Protein AF-A0A931G7M9-F1 (afdb_monomer_lite)

Structure (mmCIF, N/CA/C/O backbone):
data_AF-A0A931G7M9-F1
#
_entry.id   AF-A0A931G7M9-F1
#
loop_
_atom_site.group_PDB
_atom_site.id
_atom_site.type_symbol
_atom_site.label_atom_id
_atom_site.label_alt_id
_atom_site.label_comp_id
_atom_site.label_asym_id
_atom_site.label_entity_id
_atom_site.label_seq_id
_atom_site.pdbx_PDB_ins_code
_atom_site.Cartn_x
_atom_site.Cartn_y
_atom_site.Cartn_z
_atom_site.occupancy
_atom_site.B_iso_or_equiv
_atom_site.auth_seq_id
_atom_site.auth_comp_id
_atom_site.auth_asym_id
_atom_site.auth_atom_id
_atom_site.pdbx_PDB_model_num
ATOM 1 N N . MET A 1 1 ? -20.868 -7.853 28.694 1.00 36.88 1 MET A N 1
ATOM 2 C CA . MET A 1 1 ? -20.418 -8.409 27.400 1.00 36.88 1 MET A CA 1
ATOM 3 C C . MET A 1 1 ? -19.532 -7.367 26.741 1.00 36.88 1 MET A C 1
ATOM 5 O O . MET A 1 1 ? -19.922 -6.204 26.800 1.00 36.88 1 MET A O 1
ATOM 9 N N . PRO A 1 2 ? -18.345 -7.707 26.210 1.00 37.00 2 PRO A N 1
ATOM 10 C CA . PRO A 1 2 ? -17.559 -6.730 25.467 1.00 37.00 2 PRO A CA 1
ATOM 11 C C . PRO A 1 2 ? -18.368 -6.320 24.233 1.00 37.00 2 PRO A C 1
ATOM 13 O O . PRO A 1 2 ? -18.825 -7.174 23.477 1.00 37.00 2 PRO A O 1
ATOM 16 N N . SER A 1 3 ? -18.616 -5.019 24.097 1.00 40.50 3 SER A N 1
ATOM 17 C CA . SER A 1 3 ? -19.265 -4.445 22.922 1.00 40.50 3 SER A CA 1
ATOM 18 C C . SER A 1 3 ? -18.374 -4.732 21.717 1.00 40.50 3 SER A C 1
ATOM 20 O O . SER A 1 3 ? -17.259 -4.214 21.640 1.00 40.50 3 SER A O 1
ATOM 22 N N . ILE A 1 4 ? -18.818 -5.613 20.822 1.00 50.22 4 ILE A N 1
ATOM 23 C CA . ILE A 1 4 ? -18.144 -5.825 19.543 1.00 50.22 4 ILE A CA 1
ATOM 24 C C . ILE A 1 4 ? -18.379 -4.537 18.760 1.00 50.22 4 ILE A C 1
ATOM 26 O O . ILE A 1 4 ? -19.529 -4.170 18.513 1.00 50.22 4 ILE A O 1
ATOM 30 N N . ALA A 1 5 ? -17.302 -3.813 18.447 1.00 56.81 5 ALA A N 1
ATOM 31 C CA . ALA A 1 5 ? -17.390 -2.622 17.614 1.00 56.81 5 ALA A CA 1
ATOM 32 C C . ALA A 1 5 ? -18.168 -2.963 16.328 1.00 56.81 5 ALA A C 1
ATOM 34 O O . ALA A 1 5 ? -17.984 -4.065 15.796 1.00 56.81 5 ALA A O 1
ATOM 35 N N . PRO A 1 6 ? -19.051 -2.070 15.844 1.00 56.16 6 PRO A N 1
ATOM 36 C CA . PRO A 1 6 ? -19.824 -2.343 14.642 1.00 56.16 6 PRO A CA 1
ATOM 37 C C . PRO A 1 6 ? -18.877 -2.697 13.492 1.00 56.16 6 PRO A C 1
ATOM 39 O O . PRO A 1 6 ? -17.821 -2.080 13.333 1.00 56.16 6 PRO A O 1
ATOM 42 N N . ALA A 1 7 ? -19.244 -3.724 12.723 1.00 59.97 7 ALA A N 1
ATOM 43 C CA . ALA A 1 7 ? -18.527 -4.076 11.506 1.00 59.97 7 ALA A CA 1
ATOM 44 C C . ALA A 1 7 ? -18.460 -2.845 10.597 1.00 59.97 7 ALA A C 1
ATOM 46 O O . ALA A 1 7 ? -19.454 -2.124 10.470 1.00 59.97 7 ALA A O 1
ATOM 47 N N . LEU A 1 8 ? -17.319 -2.616 9.948 1.00 60.34 8 LEU A N 1
ATOM 48 C CA . LEU A 1 8 ? -17.265 -1.626 8.878 1.00 60.34 8 LEU A CA 1
ATOM 49 C C . LEU A 1 8 ? -18.101 -2.175 7.711 1.00 60.34 8 LEU A C 1
ATOM 51 O O . LEU A 1 8 ? -17.668 -3.077 6.996 1.00 60.34 8 LEU A O 1
ATOM 55 N N . SER A 1 9 ? -19.343 -1.703 7.581 1.00 52.03 9 SER A N 1
ATOM 56 C CA . SER A 1 9 ? -20.248 -2.066 6.487 1.00 52.03 9 SER A CA 1
ATOM 57 C C . SER A 1 9 ? -20.048 -1.122 5.303 1.00 52.03 9 SER A C 1
ATOM 59 O O . SER A 1 9 ? -20.223 0.075 5.502 1.00 52.03 9 SER A O 1
ATOM 61 N N . ASN A 1 10 ? -19.721 -1.686 4.130 1.00 46.56 10 ASN A N 1
ATOM 62 C CA . ASN A 1 10 ? -19.861 -1.273 2.711 1.00 46.56 10 ASN A CA 1
ATOM 63 C C . ASN A 1 10 ? -19.913 0.203 2.251 1.00 46.56 10 ASN A C 1
ATOM 65 O O . ASN A 1 10 ? -19.997 0.421 1.049 1.00 46.56 10 ASN A O 1
ATOM 69 N N . ASN A 1 11 ? -19.853 1.205 3.118 1.00 45.62 11 ASN A N 1
ATOM 70 C CA . ASN A 1 11 ? -19.960 2.605 2.733 1.00 45.62 11 ASN A CA 1
ATOM 71 C C . ASN A 1 11 ? -18.650 3.311 3.088 1.00 45.62 11 ASN A C 1
ATOM 73 O O . ASN A 1 11 ? -18.330 3.483 4.267 1.00 45.62 11 ASN A O 1
ATOM 77 N N . ASP A 1 12 ? -17.906 3.641 2.031 1.00 55.44 12 ASP A N 1
ATOM 78 C CA . ASP A 1 12 ? -16.759 4.546 1.950 1.00 55.44 12 ASP A CA 1
ATOM 79 C C . ASP A 1 12 ? -15.892 4.632 3.198 1.00 55.44 12 ASP A C 1
ATOM 81 O O . ASP A 1 12 ? -16.051 5.549 3.997 1.00 55.44 12 ASP A O 1
ATOM 85 N N . ASN A 1 13 ? -14.921 3.730 3.340 1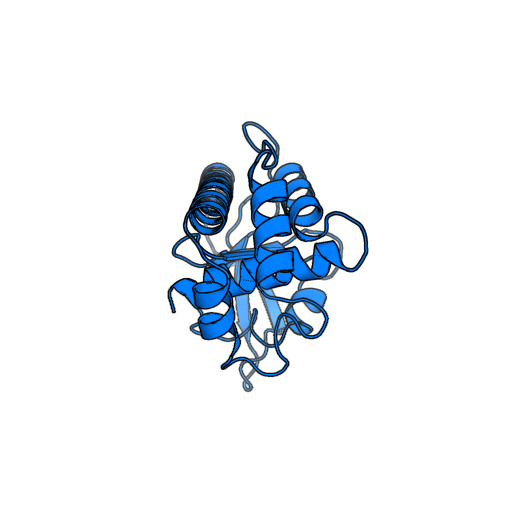.00 68.69 13 ASN A N 1
ATOM 86 C CA . ASN A 1 13 ? -13.808 3.961 4.255 1.00 68.69 13 ASN A CA 1
ATOM 87 C C . ASN A 1 13 ? -12.583 3.219 3.744 1.00 68.69 13 ASN A C 1
ATOM 89 O O . ASN A 1 13 ? -12.326 2.105 4.196 1.00 68.69 13 ASN A O 1
ATOM 93 N N . ASN A 1 14 ? -11.854 3.848 2.811 1.00 86.75 14 ASN A N 1
ATOM 94 C CA . ASN A 1 14 ? -10.568 3.382 2.292 1.00 86.75 14 ASN A CA 1
ATOM 95 C C . ASN A 1 14 ? -9.810 2.529 3.330 1.00 86.75 14 ASN A C 1
ATOM 97 O O . ASN A 1 14 ? -9.504 2.991 4.432 1.00 86.75 14 ASN A O 1
ATOM 101 N N . ILE A 1 15 ? -9.517 1.285 2.971 1.00 92.00 15 ILE A N 1
ATOM 102 C CA . ILE A 1 15 ? -8.882 0.294 3.831 1.00 92.00 15 ILE A CA 1
ATOM 103 C C . ILE A 1 15 ? -7.446 0.137 3.365 1.00 92.00 15 ILE A C 1
ATOM 105 O O . ILE A 1 15 ? -7.199 -0.329 2.252 1.00 92.00 15 ILE A O 1
ATOM 109 N N . ALA A 1 16 ? -6.494 0.503 4.221 1.00 93.38 16 ALA A N 1
ATOM 110 C CA . ALA A 1 16 ? -5.092 0.227 3.959 1.00 93.38 16 ALA A CA 1
ATOM 111 C C . ALA A 1 16 ? -4.750 -1.204 4.361 1.00 93.38 16 ALA A C 1
ATOM 113 O O . ALA A 1 16 ? -5.038 -1.640 5.474 1.00 93.38 16 ALA A O 1
ATOM 114 N N . ILE A 1 17 ? -4.086 -1.910 3.457 1.00 92.69 17 ILE A N 1
ATOM 115 C CA . ILE A 1 17 ? -3.663 -3.294 3.619 1.00 92.69 17 ILE A CA 1
ATOM 116 C C . ILE A 1 17 ? -2.155 -3.295 3.472 1.00 92.69 17 ILE A C 1
ATOM 118 O O . ILE A 1 17 ? -1.644 -3.035 2.388 1.00 92.69 17 ILE A O 1
ATOM 122 N N . ILE A 1 18 ? -1.448 -3.510 4.575 1.00 92.44 18 ILE A N 1
ATOM 123 C CA . ILE A 1 18 ? 0.005 -3.359 4.654 1.00 92.44 18 ILE A CA 1
ATOM 124 C C . ILE A 1 18 ? 0.604 -4.682 5.120 1.00 92.44 18 ILE A C 1
ATOM 126 O O . ILE A 1 18 ? 0.233 -5.190 6.183 1.00 92.44 18 ILE A O 1
ATOM 130 N N . GLN A 1 19 ? 1.552 -5.233 4.365 1.00 90.19 19 GLN A N 1
ATOM 131 C CA . GLN A 1 19 ? 2.310 -6.408 4.808 1.00 90.19 19 GLN A CA 1
ATOM 132 C C . GLN A 1 19 ? 3.203 -6.048 5.997 1.00 90.19 19 GLN A C 1
ATOM 134 O O . GLN A 1 19 ? 3.706 -4.932 6.076 1.00 90.19 19 GLN A O 1
ATOM 139 N N . VAL A 1 20 ? 3.375 -6.968 6.948 1.00 89.31 20 VAL A N 1
ATOM 140 C CA . VAL A 1 20 ? 4.086 -6.762 8.229 1.00 89.31 20 VAL A CA 1
ATOM 141 C C . VAL A 1 20 ? 5.495 -6.172 8.106 1.00 89.31 20 VAL A C 1
ATOM 143 O O . VAL A 1 20 ? 5.966 -5.550 9.053 1.00 89.31 20 VAL A O 1
ATOM 146 N N . ASP A 1 21 ? 6.152 -6.351 6.964 1.00 89.62 21 ASP A N 1
ATOM 147 C CA . ASP A 1 21 ? 7.504 -5.874 6.660 1.00 89.62 21 ASP A CA 1
ATOM 148 C C . ASP A 1 21 ? 7.534 -4.572 5.831 1.00 89.62 21 ASP A C 1
ATOM 150 O O . ASP A 1 21 ? 8.606 -4.091 5.467 1.00 89.62 21 ASP A O 1
ATOM 154 N N . ASP A 1 22 ? 6.365 -3.989 5.553 1.00 92.56 22 ASP A N 1
ATOM 155 C CA . ASP A 1 22 ? 6.161 -2.763 4.779 1.00 92.56 22 ASP A CA 1
ATOM 156 C C . ASP A 1 22 ? 6.624 -2.847 3.308 1.00 92.56 22 ASP A C 1
ATOM 158 O O . ASP A 1 22 ? 6.847 -1.819 2.665 1.00 92.56 22 ASP A O 1
ATOM 162 N N . TRP A 1 23 ? 6.760 -4.049 2.736 1.00 88.62 23 TRP A N 1
ATOM 163 C CA . TRP A 1 23 ? 7.093 -4.233 1.312 1.00 88.62 23 TRP A CA 1
ATOM 164 C C . TRP A 1 23 ? 5.871 -4.296 0.394 1.00 88.62 23 TRP A C 1
ATOM 166 O O . TRP A 1 23 ? 5.999 -4.193 -0.822 1.00 88.62 23 TRP A O 1
ATOM 176 N N . PHE A 1 24 ? 4.668 -4.360 0.953 1.00 87.06 24 PHE A N 1
ATOM 177 C CA . PHE A 1 24 ? 3.427 -4.333 0.189 1.00 87.06 24 PHE A CA 1
ATOM 178 C C . PHE A 1 24 ? 2.429 -3.360 0.795 1.00 87.06 24 PHE A C 1
ATOM 180 O O . PHE A 1 24 ? 2.243 -3.330 2.017 1.00 87.06 24 PHE A O 1
ATOM 187 N N . VAL A 1 25 ? 1.750 -2.617 -0.080 1.00 90.00 25 VAL A N 1
ATOM 188 C CA . VAL A 1 25 ? 0.546 -1.877 0.276 1.00 90.00 25 VAL A CA 1
ATOM 189 C C . VAL A 1 25 ? -0.522 -2.013 -0.797 1.00 90.00 25 VAL A C 1
ATOM 191 O O . VAL A 1 25 ? -0.234 -1.970 -1.993 1.00 90.00 25 VAL A O 1
ATOM 194 N N . HIS A 1 26 ? -1.769 -2.088 -0.353 1.00 88.38 26 HIS A N 1
ATOM 195 C CA . HIS A 1 26 ? -2.942 -1.888 -1.185 1.00 88.38 26 HIS A CA 1
ATOM 196 C C . HIS A 1 26 ? -3.952 -1.003 -0.449 1.00 88.38 26 HIS A C 1
ATOM 198 O O . HIS A 1 26 ? -4.063 -1.084 0.774 1.00 88.38 26 HIS A O 1
ATOM 204 N N . ILE A 1 27 ? -4.677 -0.158 -1.186 1.00 91.06 27 ILE A N 1
ATOM 205 C CA . ILE A 1 27 ? -5.782 0.644 -0.650 1.00 91.06 27 ILE A CA 1
ATOM 206 C C . ILE A 1 27 ? -7.065 0.219 -1.367 1.00 91.06 27 ILE A C 1
ATOM 208 O O . ILE A 1 27 ? -7.247 0.535 -2.548 1.00 91.06 27 ILE A O 1
ATOM 212 N N . ALA A 1 28 ? -7.930 -0.494 -0.649 1.00 88.69 28 ALA A N 1
ATOM 213 C CA . ALA A 1 28 ? -9.250 -0.905 -1.125 1.00 88.69 28 ALA A CA 1
ATOM 214 C C . ALA A 1 28 ? -10.314 0.114 -0.694 1.00 88.69 28 ALA A C 1
ATOM 216 O O . ALA A 1 28 ? -10.163 0.762 0.336 1.00 88.69 28 ALA A O 1
ATOM 217 N N . ALA A 1 29 ? -11.392 0.272 -1.457 1.00 87.94 29 ALA A N 1
ATOM 218 C CA . ALA A 1 29 ? -12.531 1.117 -1.091 1.00 87.94 29 ALA A CA 1
ATOM 219 C C . ALA A 1 29 ? -13.277 0.546 0.114 1.00 87.94 29 ALA A C 1
ATOM 221 O O . ALA A 1 29 ? -13.671 1.283 1.016 1.00 87.94 29 ALA A O 1
ATOM 222 N N . ASP A 1 30 ? -13.438 -0.773 0.114 1.00 86.50 30 ASP A N 1
ATOM 223 C CA . ASP A 1 30 ? -14.247 -1.506 1.068 1.00 86.50 30 ASP A CA 1
ATOM 224 C C . ASP A 1 30 ? -13.850 -2.995 1.100 1.00 86.50 30 ASP A C 1
ATOM 226 O O . ASP A 1 30 ? -12.905 -3.441 0.447 1.00 86.50 30 ASP A O 1
ATOM 230 N N . VAL A 1 31 ? -14.584 -3.779 1.891 1.00 85.25 31 VAL A N 1
ATOM 231 C CA . VAL A 1 31 ? -14.395 -5.231 2.013 1.00 85.25 31 VAL A CA 1
ATOM 232 C C . VAL A 1 31 ? -14.779 -5.978 0.728 1.00 85.25 31 VAL A C 1
ATOM 234 O O . VAL A 1 31 ? -14.233 -7.053 0.483 1.00 85.25 31 VAL A O 1
ATOM 237 N N . ALA A 1 32 ? -15.705 -5.459 -0.083 1.00 84.12 32 ALA A N 1
ATOM 238 C CA . ALA A 1 32 ? -16.122 -6.110 -1.323 1.00 84.12 32 ALA A CA 1
ATOM 239 C C . ALA A 1 32 ? -14.984 -6.097 -2.352 1.00 84.12 32 ALA A C 1
ATOM 241 O O . ALA A 1 32 ? -14.654 -7.150 -2.892 1.00 84.12 32 ALA A O 1
ATOM 242 N N . GLU A 1 33 ? -14.291 -4.968 -2.508 1.00 84.62 33 GLU A N 1
ATOM 243 C CA . GLU A 1 33 ? -13.099 -4.874 -3.356 1.00 84.62 33 GLU A CA 1
ATOM 244 C C . GLU A 1 33 ? -11.979 -5.826 -2.891 1.00 84.62 33 GLU A C 1
ATOM 246 O O . GLU A 1 33 ? -11.287 -6.429 -3.710 1.00 84.62 33 GLU A O 1
ATOM 251 N N . ILE A 1 34 ? -11.811 -6.026 -1.577 1.00 84.62 34 ILE A N 1
ATOM 252 C CA . ILE A 1 34 ? -10.831 -6.996 -1.052 1.00 84.62 34 ILE A CA 1
ATOM 253 C C . ILE A 1 34 ? -11.230 -8.429 -1.421 1.00 84.62 34 ILE A C 1
ATOM 255 O O . ILE A 1 34 ? -10.370 -9.229 -1.783 1.00 84.62 34 ILE A O 1
ATOM 259 N N . LYS A 1 35 ? -12.525 -8.761 -1.342 1.00 80.94 35 LYS A N 1
ATOM 260 C CA . LYS A 1 35 ? -13.053 -10.093 -1.682 1.00 80.94 35 LYS A CA 1
ATOM 261 C C . LYS A 1 35 ? -12.875 -10.437 -3.162 1.00 80.94 35 LYS A C 1
ATOM 263 O O . LYS A 1 35 ? -12.693 -11.606 -3.483 1.00 80.94 35 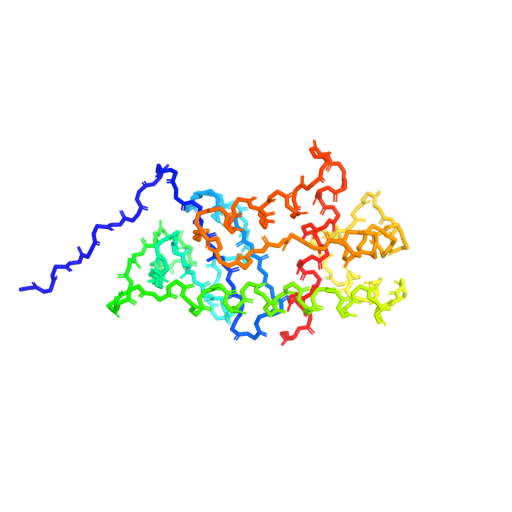LYS A O 1
ATOM 268 N N . GLU A 1 36 ? -12.905 -9.445 -4.047 1.00 78.62 36 GLU A N 1
ATOM 269 C CA . GLU A 1 36 ? -12.630 -9.632 -5.478 1.00 78.62 36 GLU A CA 1
ATOM 270 C C . GLU A 1 36 ? -11.152 -9.965 -5.752 1.00 78.62 36 GLU A C 1
ATOM 272 O O . GLU A 1 36 ? -10.823 -10.581 -6.766 1.00 78.62 36 GLU A O 1
ATOM 277 N N . GLN A 1 37 ? -10.245 -9.616 -4.834 1.00 71.75 37 GLN A N 1
ATOM 278 C CA . GLN A 1 37 ? -8.812 -9.866 -4.968 1.00 71.75 37 GLN A CA 1
ATOM 279 C C . GLN A 1 37 ? -8.410 -11.152 -4.233 1.00 71.75 37 GLN A C 1
ATOM 281 O O . GLN A 1 37 ? -8.080 -11.143 -3.046 1.00 71.75 37 GLN A O 1
ATOM 286 N N . HIS A 1 38 ? -8.373 -12.264 -4.977 1.00 57.69 38 HIS A N 1
ATOM 287 C CA . HIS A 1 38 ? -8.167 -13.638 -4.482 1.00 57.69 38 HIS A CA 1
ATOM 288 C C . HIS A 1 38 ? -7.013 -13.854 -3.472 1.00 57.69 38 HIS A C 1
ATOM 290 O O . HIS A 1 38 ? -7.075 -14.804 -2.695 1.00 57.69 38 HIS A O 1
ATOM 296 N N . ASN A 1 39 ? -5.984 -12.995 -3.437 1.00 64.94 39 ASN A N 1
ATOM 297 C CA . ASN A 1 39 ? -4.790 -13.176 -2.595 1.00 64.94 39 ASN A CA 1
ATOM 298 C C . ASN A 1 39 ? -4.685 -12.228 -1.385 1.00 64.94 39 ASN A C 1
ATOM 300 O O . ASN A 1 39 ? -3.838 -12.448 -0.523 1.00 64.94 39 ASN A O 1
ATOM 304 N N . ILE A 1 40 ? -5.511 -11.180 -1.286 1.00 60.09 40 ILE A N 1
ATOM 305 C CA . ILE A 1 40 ? -5.381 -10.156 -0.226 1.00 60.09 40 ILE A CA 1
ATOM 306 C C . ILE A 1 40 ? -6.202 -10.511 1.035 1.00 60.09 40 ILE A C 1
ATOM 308 O O . ILE A 1 40 ? -6.015 -9.935 2.106 1.00 60.09 40 ILE A O 1
ATOM 312 N N . GLY A 1 41 ? -7.062 -11.528 0.946 1.00 55.81 41 GLY A N 1
ATOM 313 C CA . GLY A 1 41 ? -7.912 -12.005 2.039 1.00 55.81 41 GLY A CA 1
ATOM 314 C C . GLY A 1 41 ? -7.558 -13.386 2.591 1.00 55.81 41 GLY A C 1
ATOM 315 O O . GLY A 1 41 ? -8.354 -13.922 3.348 1.00 55.81 41 GLY A O 1
ATOM 316 N N . HIS A 1 42 ? -6.434 -14.006 2.223 1.00 61.16 42 HIS A N 1
ATOM 317 C CA . HIS A 1 42 ? -6.112 -15.344 2.732 1.00 61.16 42 HIS A CA 1
ATOM 318 C C . HIS A 1 42 ? -5.385 -15.268 4.093 1.00 61.16 42 HIS A C 1
ATOM 320 O O . HIS A 1 42 ? -4.473 -14.452 4.272 1.00 61.16 42 HIS A O 1
ATOM 326 N N . PRO A 1 43 ? -5.732 -16.116 5.080 1.00 60.00 43 PRO A N 1
ATOM 327 C CA . PRO A 1 43 ? -4.990 -16.198 6.336 1.00 60.00 43 PRO A CA 1
ATOM 328 C C . PRO A 1 43 ? -3.519 -16.585 6.105 1.00 60.00 43 PRO A C 1
ATOM 330 O O . PRO A 1 43 ? -3.200 -17.408 5.248 1.00 60.00 43 PRO A O 1
ATOM 333 N N . GLY A 1 44 ? -2.614 -16.014 6.905 1.00 63.91 44 GLY A N 1
ATOM 334 C CA . GLY A 1 44 ? -1.187 -16.369 6.899 1.00 63.91 44 GLY A CA 1
ATOM 335 C C . GLY A 1 44 ? -0.293 -15.539 5.972 1.00 63.91 44 GLY A C 1
ATOM 336 O O . GLY A 1 44 ? 0.922 -15.657 6.066 1.00 63.91 44 GLY A O 1
ATOM 337 N N . CYS A 1 45 ? -0.846 -14.634 5.159 1.00 67.56 45 CYS A N 1
ATOM 338 C CA . CYS A 1 45 ? -0.072 -13.796 4.229 1.00 67.56 45 CYS A CA 1
ATOM 339 C C . CYS A 1 45 ? 0.674 -12.616 4.888 1.00 67.56 45 CYS A C 1
ATOM 341 O O . CYS A 1 45 ? 1.184 -11.744 4.192 1.00 67.56 45 CYS A O 1
ATOM 343 N N . GLY A 1 46 ? 0.700 -12.531 6.224 1.00 83.06 46 GLY A N 1
ATOM 344 C CA . GLY A 1 46 ? 1.363 -11.431 6.932 1.00 83.06 46 GLY A CA 1
ATOM 345 C C . GLY A 1 46 ? 0.765 -10.050 6.634 1.00 83.06 46 GLY A C 1
ATOM 346 O O . GLY A 1 46 ? 1.474 -9.053 6.714 1.00 83.06 46 GLY A O 1
ATOM 347 N N . LEU A 1 47 ? -0.519 -9.971 6.271 1.00 87.94 47 LEU A N 1
ATOM 348 C CA . LEU A 1 47 ? -1.207 -8.713 5.976 1.00 87.94 47 LEU A CA 1
ATOM 349 C C . LEU A 1 47 ? -1.884 -8.141 7.223 1.00 87.94 47 LEU A C 1
ATOM 351 O O . LEU A 1 47 ? -2.449 -8.868 8.043 1.00 87.94 47 LEU A O 1
ATOM 355 N N . GLN A 1 48 ? -1.845 -6.818 7.352 1.00 91.81 48 GLN A N 1
ATOM 356 C CA . GLN A 1 48 ? -2.546 -6.068 8.387 1.00 91.81 48 GLN A CA 1
ATOM 357 C C . GLN A 1 48 ? -3.428 -4.999 7.748 1.00 91.81 48 GLN A C 1
ATOM 359 O O . GLN A 1 48 ? -3.019 -4.334 6.799 1.00 91.81 48 GLN A O 1
ATOM 364 N N . PHE A 1 49 ? -4.625 -4.826 8.299 1.00 92.81 49 PHE A N 1
ATOM 365 C CA . PHE A 1 49 ? -5.661 -3.945 7.770 1.00 92.81 49 PHE A CA 1
ATOM 366 C C . PHE A 1 49 ? -5.824 -2.733 8.685 1.00 92.81 49 PHE A C 1
ATOM 368 O O . PHE A 1 49 ? -5.785 -2.884 9.909 1.00 92.81 49 PHE A O 1
ATOM 375 N N . PHE A 1 50 ? -6.022 -1.548 8.114 1.00 94.88 50 PHE A N 1
ATOM 376 C CA . PHE A 1 50 ? -6.214 -0.306 8.860 1.00 94.88 50 PHE A CA 1
ATOM 377 C C . PHE A 1 50 ? -7.297 0.559 8.226 1.00 94.88 50 PHE A C 1
ATOM 379 O O . PHE A 1 50 ? -7.389 0.631 7.001 1.00 94.88 50 PHE A O 1
ATOM 386 N N . ASP A 1 51 ? -8.080 1.244 9.058 1.00 93.62 51 ASP A N 1
ATOM 387 C CA . ASP A 1 51 ? -9.002 2.280 8.589 1.00 93.62 51 ASP A CA 1
ATOM 388 C C . ASP A 1 51 ? -8.352 3.673 8.547 1.00 93.62 51 ASP A C 1
ATOM 390 O O . ASP A 1 51 ? -7.213 3.883 8.980 1.00 93.62 51 ASP A O 1
ATOM 394 N N . VAL A 1 52 ? -9.107 4.640 8.023 1.00 93.00 52 VAL A N 1
ATOM 395 C CA . VAL A 1 52 ? -8.697 6.044 7.869 1.00 93.00 52 VAL A CA 1
ATOM 396 C C . VAL A 1 52 ? -8.473 6.781 9.191 1.00 93.00 52 VAL A C 1
ATOM 398 O O . VAL A 1 52 ? -7.867 7.848 9.196 1.00 93.00 52 VAL A O 1
ATOM 401 N N . GLU A 1 53 ? -8.933 6.247 10.321 1.00 92.56 53 GLU A N 1
ATOM 402 C CA . GLU A 1 53 ? -8.645 6.817 11.643 1.00 92.56 53 GLU A CA 1
ATOM 403 C C . GLU A 1 53 ? -7.347 6.231 12.224 1.00 92.56 53 GLU A C 1
ATOM 405 O O . GLU A 1 53 ? -6.730 6.814 13.118 1.00 92.56 53 GLU A O 1
ATOM 410 N N . GLY A 1 54 ? -6.879 5.110 11.672 1.00 93.62 54 GLY A N 1
ATOM 411 C CA . GLY A 1 54 ? -5.682 4.398 12.091 1.00 93.62 54 GLY A CA 1
ATOM 412 C C . GLY A 1 54 ? -5.961 3.282 13.092 1.00 93.62 54 GLY A C 1
ATOM 413 O O . GLY A 1 54 ? -5.029 2.858 13.782 1.00 93.62 54 GLY A O 1
ATOM 414 N N . TYR A 1 55 ? -7.207 2.812 13.208 1.00 94.38 55 TYR A N 1
ATOM 415 C CA . TYR A 1 55 ? -7.490 1.565 13.915 1.00 94.38 55 TYR A CA 1
ATOM 416 C C . TYR A 1 55 ? -6.973 0.390 13.100 1.00 94.38 55 TYR A C 1
ATOM 418 O O . TYR A 1 55 ? -7.171 0.325 11.888 1.00 94.38 55 TYR A O 1
ATOM 426 N N . GLN A 1 56 ? -6.351 -0.568 13.781 1.00 94.06 56 GLN A N 1
ATOM 427 C CA . GLN A 1 56 ? -6.111 -1.874 13.190 1.00 94.06 56 GLN A CA 1
ATOM 428 C C . GLN A 1 56 ? -7.441 -2.618 13.064 1.00 94.06 56 GLN A C 1
ATOM 430 O O . GLN A 1 56 ? -8.263 -2.595 13.983 1.00 94.06 56 GLN A O 1
ATOM 435 N N . LEU A 1 57 ? -7.640 -3.296 11.941 1.00 92.62 57 LEU A N 1
ATOM 436 C CA . LEU A 1 57 ? -8.829 -4.082 11.662 1.00 92.62 57 LEU A CA 1
ATOM 437 C C . LEU A 1 57 ? -8.493 -5.578 11.727 1.00 92.62 57 LEU A C 1
ATOM 439 O O . LEU A 1 57 ? -7.523 -6.046 11.130 1.00 92.62 57 LEU A O 1
ATOM 443 N N . ALA A 1 58 ? -9.294 -6.322 12.481 1.00 90.19 58 ALA A N 1
ATOM 444 C CA . ALA A 1 58 ? -9.260 -7.768 12.579 1.00 90.19 58 ALA A CA 1
ATOM 445 C C . ALA A 1 58 ? -10.176 -8.377 11.501 1.00 90.19 58 ALA A C 1
ATOM 447 O O . ALA A 1 58 ? -11.371 -8.052 11.471 1.00 90.19 58 ALA A O 1
ATOM 448 N N . PRO A 1 59 ? -9.652 -9.248 10.623 1.00 88.31 59 PRO A N 1
ATOM 449 C CA . PRO A 1 59 ? -10.467 -9.958 9.650 1.00 88.31 59 PRO A CA 1
ATOM 450 C C . PRO A 1 59 ? -11.288 -11.058 10.322 1.00 88.31 59 PRO A C 1
ATOM 452 O O . PRO A 1 59 ? -10.801 -11.767 11.203 1.00 88.31 59 PRO A O 1
ATOM 455 N N . ALA A 1 60 ? -12.528 -11.220 9.872 1.00 87.38 60 ALA A N 1
ATOM 456 C CA . ALA A 1 60 ? -13.342 -12.390 10.158 1.00 87.38 60 ALA A CA 1
ATOM 457 C C . ALA A 1 60 ? -13.490 -13.227 8.893 1.00 87.38 60 ALA A C 1
ATOM 459 O O . ALA A 1 60 ? -13.852 -12.703 7.838 1.00 87.38 60 ALA A O 1
ATOM 460 N N . TYR A 1 61 ? -13.238 -14.523 9.031 1.00 86.56 61 TYR A N 1
ATOM 461 C CA . TYR A 1 61 ? -13.302 -15.497 7.951 1.00 86.56 61 TYR A CA 1
ATOM 462 C C . TYR A 1 61 ? -14.473 -16.455 8.159 1.00 86.56 61 TYR A C 1
ATOM 464 O O . TYR A 1 61 ? -14.865 -16.721 9.297 1.00 86.56 61 TYR A O 1
ATOM 472 N N . ASP A 1 62 ? -15.019 -16.982 7.067 1.00 86.75 62 ASP A N 1
ATOM 473 C CA . ASP A 1 62 ? -15.909 -18.140 7.137 1.00 86.75 62 ASP A CA 1
ATOM 474 C C . ASP A 1 62 ? -15.126 -19.461 7.276 1.00 86.75 62 ASP A C 1
ATOM 476 O O . ASP A 1 62 ? -13.895 -19.491 7.343 1.00 86.75 62 ASP A O 1
ATOM 480 N N . ALA A 1 63 ? -15.852 -20.581 7.314 1.00 87.25 63 ALA A N 1
ATOM 481 C CA . ALA A 1 63 ? -15.263 -21.916 7.414 1.00 87.25 63 ALA A CA 1
ATOM 482 C C . ALA A 1 63 ? -14.427 -22.325 6.182 1.00 87.25 63 ALA A C 1
ATOM 484 O O . ALA A 1 63 ? -13.640 -23.265 6.271 1.00 87.25 63 ALA A O 1
ATOM 485 N N . ALA A 1 64 ? -14.586 -21.632 5.050 1.00 85.12 64 ALA A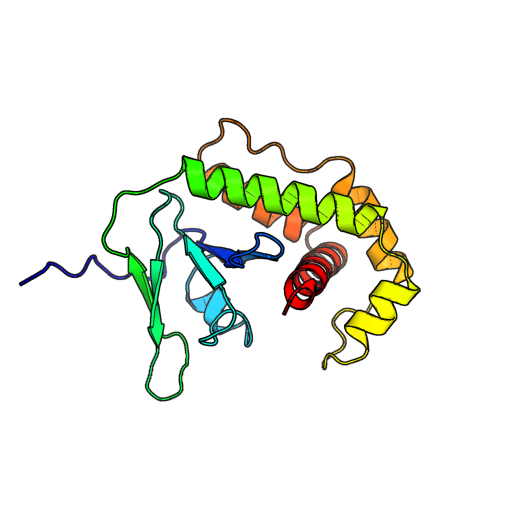 N 1
ATOM 486 C CA . ALA A 1 64 ? -13.797 -21.809 3.834 1.00 85.12 64 ALA A CA 1
ATOM 487 C C . ALA A 1 64 ? -12.632 -20.800 3.744 1.00 85.12 64 ALA A C 1
ATOM 489 O O . ALA A 1 64 ? -12.034 -20.637 2.677 1.00 85.12 64 ALA A O 1
ATOM 490 N N . TRP A 1 65 ? -12.311 -20.126 4.856 1.00 81.81 65 TRP A N 1
ATOM 491 C CA . TRP A 1 65 ? -11.266 -19.107 4.962 1.00 81.81 65 TRP A CA 1
ATOM 492 C C . TRP A 1 65 ? -11.444 -17.912 4.022 1.00 81.81 65 TRP A C 1
ATOM 494 O O . TRP A 1 65 ? -10.482 -17.206 3.727 1.00 81.81 65 TRP A O 1
ATOM 504 N N . GLN A 1 66 ? -12.672 -17.649 3.576 1.00 82.25 66 GLN A N 1
ATOM 505 C CA . GLN A 1 66 ? -12.972 -16.459 2.790 1.00 82.25 66 GLN A CA 1
ATOM 506 C C . GLN A 1 66 ? -13.228 -15.283 3.726 1.00 82.25 66 GLN A C 1
ATOM 508 O O . GLN A 1 66 ? -13.961 -15.410 4.712 1.00 82.25 66 GLN A O 1
ATOM 513 N N . LEU A 1 67 ? -12.607 -14.135 3.436 1.00 84.38 67 LEU A N 1
ATOM 514 C CA . LEU A 1 67 ? -12.815 -12.909 4.206 1.00 84.38 67 LEU A CA 1
ATOM 515 C C . LEU A 1 67 ? -14.293 -12.538 4.142 1.00 84.38 67 LEU A C 1
ATOM 517 O O . LEU A 1 67 ? -14.831 -12.390 3.054 1.00 84.38 67 LEU A O 1
ATOM 521 N N . GLN A 1 68 ? -14.942 -12.349 5.287 1.00 85.88 68 GLN A N 1
ATOM 522 C CA . GLN A 1 68 ? -16.351 -11.963 5.363 1.00 85.88 68 GLN A CA 1
ATOM 523 C C . GLN A 1 68 ? -16.529 -10.505 5.773 1.00 85.88 68 GLN A C 1
ATOM 525 O O . GLN A 1 68 ? -17.345 -9.803 5.171 1.00 85.88 68 GLN A O 1
ATOM 530 N N . ALA A 1 69 ? -15.756 -10.049 6.759 1.00 87.50 69 ALA A N 1
ATOM 531 C CA . ALA A 1 69 ? -15.846 -8.703 7.313 1.00 87.50 69 ALA A CA 1
ATOM 532 C C . ALA A 1 69 ? -14.534 -8.274 7.987 1.00 87.50 69 ALA A C 1
ATOM 534 O O . ALA A 1 69 ? -13.669 -9.101 8.285 1.00 87.50 69 ALA A O 1
ATOM 535 N N . LEU A 1 70 ? -14.426 -6.974 8.264 1.00 89.69 70 LEU A N 1
ATOM 536 C CA . LEU A 1 70 ? -13.363 -6.366 9.058 1.00 89.69 70 LEU A CA 1
ATOM 537 C C . LEU A 1 70 ? -13.970 -5.645 10.267 1.00 89.69 70 LEU A C 1
ATOM 539 O O . LEU A 1 70 ? -14.951 -4.907 10.147 1.00 89.69 70 LEU A O 1
ATOM 543 N N . TYR A 1 71 ? -13.362 -5.850 11.432 1.00 89.44 71 TYR A N 1
ATOM 544 C CA . TYR A 1 71 ? -13.781 -5.254 12.700 1.00 89.44 71 TYR A CA 1
ATOM 545 C C . TYR A 1 71 ? -12.632 -4.470 13.302 1.00 89.44 71 TYR A C 1
ATOM 547 O O . TYR A 1 71 ? -11.496 -4.925 13.247 1.00 89.44 71 TYR A O 1
ATOM 555 N N . ARG A 1 72 ? -12.897 -3.336 13.949 1.00 91.56 72 ARG A N 1
ATOM 556 C CA . ARG A 1 72 ? -11.847 -2.659 14.721 1.00 91.56 72 ARG A CA 1
ATOM 557 C C . ARG A 1 72 ? -11.340 -3.581 15.823 1.00 91.56 72 ARG A C 1
ATOM 559 O O . ARG A 1 72 ? -12.116 -4.059 16.652 1.00 91.56 72 ARG A O 1
ATOM 566 N N . ALA A 1 73 ? -10.036 -3.830 15.818 1.00 88.81 73 ALA A N 1
ATOM 567 C CA . ALA A 1 73 ? -9.383 -4.573 16.875 1.00 88.81 73 ALA A CA 1
ATOM 568 C C . ALA A 1 73 ? -9.425 -3.766 18.187 1.00 88.81 73 ALA A C 1
ATOM 570 O O . ALA A 1 73 ? -9.446 -2.531 18.154 1.00 88.81 73 ALA A O 1
ATOM 571 N N . PRO A 1 74 ? -9.407 -4.432 19.353 1.00 85.38 74 PRO A N 1
ATOM 572 C CA . PRO A 1 74 ? -9.273 -3.747 20.630 1.00 85.38 74 PRO A CA 1
ATOM 573 C C . PRO A 1 74 ? -7.953 -2.971 20.674 1.00 85.38 74 PRO A C 1
ATOM 575 O O . PRO A 1 74 ? -6.877 -3.555 20.567 1.00 85.38 74 PRO A O 1
ATOM 578 N N . GLY A 1 75 ? -8.030 -1.655 20.836 1.00 87.00 75 GLY A N 1
ATOM 579 C CA . GLY A 1 75 ? -6.853 -0.800 20.922 1.00 87.00 75 GLY A CA 1
ATOM 580 C C . GLY A 1 75 ? -7.139 0.625 20.459 1.00 87.00 75 GLY A C 1
ATOM 581 O O . GLY A 1 75 ? -8.153 0.872 19.804 1.00 87.00 75 GLY A O 1
ATOM 582 N N . PRO A 1 76 ? -6.271 1.583 20.814 1.00 90.62 76 PRO A N 1
ATOM 583 C CA . PRO A 1 76 ? -6.403 2.946 20.331 1.00 90.62 76 PRO A CA 1
ATOM 584 C C . PRO A 1 76 ? -6.026 3.028 18.849 1.00 90.62 76 PRO A C 1
ATOM 586 O O . PRO A 1 76 ? -5.106 2.346 18.389 1.00 90.62 76 PRO A O 1
ATOM 589 N N . ALA A 1 77 ? -6.684 3.926 18.120 1.00 90.75 77 ALA A N 1
ATOM 590 C CA . ALA A 1 77 ? -6.221 4.335 16.804 1.00 90.75 77 ALA A CA 1
ATOM 591 C C . ALA A 1 77 ? -4.783 4.870 16.879 1.00 90.75 77 ALA A C 1
ATOM 593 O O . ALA A 1 77 ? -4.425 5.621 17.791 1.00 90.75 77 ALA A O 1
ATOM 594 N N . ASN A 1 78 ? -3.952 4.506 15.904 1.00 94.12 78 ASN A N 1
ATOM 595 C CA . ASN A 1 78 ? -2.568 4.956 15.832 1.00 94.12 78 ASN A CA 1
ATOM 596 C C . ASN A 1 78 ? -2.208 5.423 14.422 1.00 94.12 78 ASN A C 1
ATOM 598 O O . ASN A 1 78 ? -1.387 4.823 13.720 1.00 94.12 78 ASN A O 1
ATOM 602 N N . ALA A 1 79 ? -2.794 6.557 14.038 1.00 94.00 79 ALA A N 1
ATOM 603 C CA . ALA A 1 79 ? -2.552 7.185 12.746 1.00 94.00 79 ALA A CA 1
ATOM 604 C C . ALA A 1 79 ? -1.061 7.437 12.460 1.00 94.00 79 ALA A C 1
ATOM 606 O O . ALA A 1 79 ? -0.599 7.295 11.327 1.00 94.00 79 ALA A O 1
ATOM 607 N N . GLY A 1 80 ? -0.280 7.765 13.497 1.00 95.00 80 GLY A N 1
ATOM 608 C CA . GLY A 1 80 ? 1.162 7.971 13.378 1.00 95.00 80 GLY A CA 1
ATOM 609 C C . GLY A 1 80 ? 1.911 6.712 12.938 1.00 95.00 80 GLY A C 1
ATOM 610 O O . GLY A 1 80 ? 2.800 6.800 12.093 1.00 95.00 80 GLY A O 1
ATOM 611 N N . THR A 1 81 ? 1.551 5.544 13.475 1.00 95.19 81 THR A N 1
ATOM 612 C CA . THR A 1 81 ? 2.143 4.262 13.069 1.00 95.19 81 THR A CA 1
ATOM 613 C C . THR A 1 81 ? 1.773 3.907 11.638 1.00 95.19 81 THR A C 1
ATOM 615 O O . THR A 1 81 ? 2.674 3.624 10.855 1.00 95.19 81 THR A O 1
ATOM 618 N N . VAL A 1 82 ? 0.495 4.001 11.262 1.00 96.31 82 VAL A N 1
ATOM 619 C CA . VAL A 1 82 ? 0.058 3.715 9.884 1.00 96.31 82 VAL A CA 1
ATOM 620 C C . VAL A 1 82 ? 0.788 4.619 8.888 1.00 96.31 82 VAL A C 1
ATOM 622 O O . VAL A 1 82 ? 1.368 4.129 7.922 1.00 96.31 82 VAL A O 1
ATOM 625 N N . ARG A 1 83 ? 0.886 5.927 9.169 1.00 96.44 83 ARG A N 1
ATOM 626 C CA . ARG A 1 83 ? 1.626 6.863 8.310 1.00 96.44 83 ARG A CA 1
ATOM 627 C C . ARG A 1 83 ? 3.102 6.481 8.167 1.00 96.44 83 ARG A C 1
ATOM 629 O O . ARG A 1 83 ? 3.627 6.527 7.059 1.00 96.44 83 ARG A O 1
ATOM 636 N N . ARG A 1 84 ? 3.783 6.086 9.253 1.00 96.25 84 ARG A N 1
ATOM 637 C CA . ARG A 1 84 ? 5.192 5.646 9.183 1.00 96.25 84 ARG A CA 1
ATOM 638 C C . ARG A 1 84 ? 5.370 4.414 8.299 1.00 96.25 84 ARG A C 1
ATOM 640 O O . ARG A 1 84 ? 6.363 4.346 7.580 1.00 96.25 84 ARG A O 1
ATOM 647 N N . ARG A 1 85 ? 4.416 3.485 8.329 1.00 96.69 85 ARG A N 1
ATOM 648 C CA . ARG A 1 85 ? 4.432 2.277 7.496 1.00 96.69 85 ARG A CA 1
ATOM 649 C C . ARG A 1 85 ? 4.196 2.591 6.022 1.00 96.69 85 ARG A C 1
ATOM 651 O O . ARG A 1 85 ? 4.970 2.151 5.183 1.00 96.69 85 ARG A O 1
ATOM 658 N N . LEU A 1 86 ? 3.240 3.467 5.704 1.00 96.38 86 LEU A N 1
ATOM 659 C CA . LEU A 1 86 ? 3.063 3.975 4.334 1.00 96.38 86 LEU A CA 1
ATOM 660 C C . LEU A 1 86 ? 4.330 4.675 3.812 1.00 96.38 86 LEU A C 1
ATOM 662 O O . LEU A 1 86 ? 4.733 4.482 2.669 1.00 96.38 86 LEU A O 1
ATOM 666 N N . GLN A 1 87 ? 5.003 5.455 4.663 1.00 96.12 87 GLN A N 1
ATOM 667 C CA . GLN A 1 87 ? 6.283 6.076 4.313 1.00 96.12 87 GLN A CA 1
ATOM 668 C C . GLN A 1 87 ? 7.401 5.047 4.114 1.00 96.12 87 GLN A C 1
ATOM 670 O O . GLN A 1 87 ? 8.284 5.272 3.288 1.00 96.12 87 GLN A O 1
ATOM 675 N N . ALA A 1 88 ? 7.413 3.957 4.886 1.00 95.38 88 ALA A N 1
ATOM 676 C CA . ALA A 1 88 ? 8.364 2.865 4.708 1.00 95.38 88 ALA A CA 1
ATOM 677 C C . ALA A 1 88 ? 8.144 2.161 3.370 1.00 95.38 88 ALA A C 1
ATOM 679 O O . ALA A 1 88 ? 9.094 2.046 2.601 1.00 95.38 88 ALA A O 1
ATOM 680 N N . TRP A 1 89 ? 6.894 1.840 3.041 1.00 93.88 89 TRP A N 1
ATOM 681 C CA . TRP A 1 89 ? 6.539 1.283 1.743 1.00 93.88 89 TRP A CA 1
ATOM 682 C C . TRP A 1 89 ? 6.962 2.185 0.575 1.00 93.88 89 TRP A C 1
ATOM 684 O O . TRP A 1 89 ? 7.624 1.708 -0.341 1.00 93.88 89 TRP A O 1
ATOM 694 N N . LEU A 1 90 ? 6.689 3.496 0.625 1.00 93.44 90 LEU A N 1
ATOM 695 C CA . LEU A 1 90 ? 7.129 4.430 -0.425 1.00 93.44 90 LEU A CA 1
ATOM 696 C C . LEU A 1 90 ? 8.656 4.420 -0.622 1.00 93.44 90 LEU A C 1
ATOM 698 O O . LEU A 1 90 ? 9.139 4.488 -1.754 1.00 93.44 90 LEU A O 1
ATOM 702 N N . ARG A 1 91 ? 9.431 4.317 0.468 1.00 93.62 91 ARG A N 1
ATOM 703 C CA . ARG A 1 91 ? 10.895 4.179 0.387 1.00 93.62 91 ARG A CA 1
ATOM 704 C C . ARG A 1 91 ? 11.296 2.841 -0.228 1.00 93.62 91 ARG A C 1
ATOM 706 O O . ARG A 1 91 ? 12.115 2.838 -1.139 1.00 93.62 91 ARG A O 1
ATOM 713 N N . ASN A 1 92 ? 10.707 1.741 0.234 1.00 91.31 92 ASN A N 1
ATOM 714 C CA . ASN A 1 92 ? 10.978 0.390 -0.261 1.00 91.31 92 ASN A CA 1
ATOM 715 C C . ASN A 1 92 ? 10.671 0.270 -1.760 1.00 91.31 92 ASN A C 1
ATOM 717 O O . ASN A 1 92 ? 11.494 -0.231 -2.524 1.00 91.31 92 ASN A O 1
ATOM 721 N N . TYR A 1 93 ? 9.531 0.812 -2.192 1.00 89.06 93 TYR A N 1
ATOM 722 C CA . TYR A 1 93 ? 9.129 0.885 -3.594 1.00 89.06 93 TYR A CA 1
ATOM 723 C C . TYR A 1 93 ? 10.159 1.635 -4.442 1.00 89.06 93 TYR A C 1
ATOM 725 O O . TYR A 1 93 ? 10.587 1.137 -5.484 1.00 89.06 93 TYR A O 1
ATOM 733 N N . ARG A 1 94 ? 10.621 2.800 -3.970 1.00 90.88 94 ARG A N 1
ATOM 734 C CA . ARG A 1 94 ? 11.659 3.576 -4.656 1.00 90.88 94 ARG A CA 1
ATOM 735 C C . ARG A 1 94 ? 12.984 2.825 -4.745 1.00 90.88 94 ARG A C 1
ATOM 737 O O . ARG A 1 94 ? 13.556 2.760 -5.830 1.00 90.88 94 ARG A O 1
ATOM 744 N N . THR A 1 95 ? 13.456 2.246 -3.643 1.00 91.06 95 THR A N 1
ATOM 745 C CA . THR A 1 95 ? 14.685 1.440 -3.631 1.00 91.06 95 THR A CA 1
ATOM 746 C C . THR A 1 95 ? 14.583 0.295 -4.634 1.00 91.06 95 THR A C 1
ATOM 748 O O . THR A 1 95 ? 15.464 0.123 -5.473 1.00 91.06 95 THR A O 1
ATOM 751 N N . PHE A 1 96 ? 13.471 -0.441 -4.628 1.00 88.00 96 PHE A N 1
ATOM 752 C CA . PHE A 1 96 ? 13.263 -1.537 -5.565 1.00 88.00 96 PHE A CA 1
ATOM 753 C C . PHE A 1 96 ? 13.228 -1.063 -7.023 1.00 88.00 96 PHE A C 1
ATOM 755 O O . PHE A 1 96 ? 13.892 -1.662 -7.863 1.00 88.00 96 PHE A O 1
ATOM 762 N N . ALA A 1 97 ? 12.532 0.031 -7.344 1.00 88.88 97 ALA A N 1
ATOM 763 C CA . ALA A 1 97 ? 12.510 0.583 -8.702 1.00 88.88 97 ALA A CA 1
ATOM 764 C C . ALA A 1 97 ? 13.914 0.987 -9.205 1.00 88.88 97 ALA A C 1
ATOM 766 O O . ALA A 1 97 ? 14.236 0.831 -10.389 1.00 88.88 97 ALA A O 1
ATOM 767 N N . GLN A 1 98 ? 14.768 1.486 -8.307 1.00 90.62 98 GLN A N 1
ATOM 768 C CA . GLN A 1 98 ? 16.139 1.893 -8.620 1.00 90.62 98 GLN A CA 1
ATOM 769 C C . GLN A 1 98 ? 17.083 0.695 -8.793 1.00 90.62 98 GLN A C 1
ATOM 771 O O . GLN A 1 98 ? 17.872 0.672 -9.737 1.00 90.62 98 GLN A O 1
ATOM 776 N N . GLU A 1 99 ? 16.986 -0.305 -7.917 1.00 90.25 99 GLU A N 1
ATOM 777 C CA . GLU A 1 99 ? 17.922 -1.435 -7.854 1.00 90.25 99 GLU A CA 1
ATOM 778 C C . GLU A 1 99 ? 17.504 -2.646 -8.698 1.00 90.25 99 GLU A C 1
ATOM 780 O O . GLU A 1 99 ? 18.323 -3.524 -8.983 1.00 90.25 99 GLU A O 1
ATOM 785 N N . THR A 1 100 ? 16.231 -2.743 -9.085 1.00 88.38 100 THR A N 1
ATOM 786 C CA . THR A 1 100 ? 15.747 -3.880 -9.870 1.00 88.38 100 THR A CA 1
ATOM 787 C C . THR A 1 100 ? 16.136 -3.765 -11.347 1.00 88.38 100 THR A C 1
ATOM 789 O O . THR A 1 100 ? 16.452 -2.693 -11.876 1.00 88.38 100 THR A O 1
ATOM 792 N N . THR A 1 101 ? 16.113 -4.907 -12.030 1.00 89.44 101 THR A N 1
ATOM 793 C CA . THR A 1 101 ? 16.407 -5.043 -13.461 1.00 89.44 101 THR A CA 1
ATOM 794 C C . THR A 1 101 ? 15.247 -5.737 -14.168 1.00 89.44 101 THR A C 1
ATOM 796 O O . THR A 1 101 ? 14.456 -6.437 -13.535 1.00 89.44 101 THR A O 1
ATOM 799 N N . ALA A 1 102 ? 15.151 -5.578 -15.491 1.00 86.75 102 ALA A N 1
ATOM 800 C CA . ALA A 1 102 ? 14.112 -6.238 -16.282 1.00 86.75 102 ALA A CA 1
ATOM 801 C C . ALA A 1 102 ? 14.181 -7.775 -16.162 1.00 86.75 102 ALA A C 1
ATOM 803 O O . ALA A 1 102 ? 13.149 -8.416 -16.015 1.00 86.75 102 ALA A O 1
ATOM 804 N N . ASP A 1 103 ? 15.387 -8.357 -16.127 1.00 86.25 103 ASP A N 1
ATOM 805 C CA . ASP A 1 103 ? 15.595 -9.798 -15.894 1.00 86.25 103 ASP A CA 1
ATOM 806 C C . ASP A 1 103 ? 15.127 -10.231 -14.494 1.00 86.25 103 ASP A C 1
ATOM 808 O O . ASP A 1 103 ? 14.446 -11.248 -14.349 1.00 86.25 103 ASP A O 1
ATOM 812 N N . ARG A 1 104 ? 15.426 -9.432 -13.457 1.00 84.62 104 ARG A N 1
ATOM 813 C CA . ARG A 1 104 ? 14.968 -9.705 -12.088 1.00 84.62 104 ARG A CA 1
ATOM 814 C C . ARG A 1 104 ? 13.444 -9.656 -11.990 1.00 84.62 104 ARG A C 1
ATOM 816 O O . ARG A 1 104 ? 12.866 -10.532 -11.353 1.00 84.62 104 ARG A O 1
ATOM 823 N N . LEU A 1 105 ? 12.801 -8.680 -12.634 1.00 82.06 105 LEU A N 1
ATOM 824 C CA . LEU A 1 105 ? 11.341 -8.614 -12.738 1.00 82.06 105 LEU A CA 1
ATOM 825 C C . LEU A 1 105 ? 10.791 -9.826 -13.497 1.00 82.06 105 LEU A C 1
ATOM 827 O O . LEU A 1 105 ? 9.910 -10.511 -12.988 1.00 82.06 105 LEU A O 1
ATOM 831 N N . GLN A 1 106 ? 11.349 -10.157 -14.662 1.00 81.25 106 GLN A N 1
ATOM 832 C CA . GLN A 1 106 ? 10.888 -11.284 -15.472 1.00 81.25 106 GLN A CA 1
ATOM 833 C C . GLN A 1 106 ? 10.934 -12.610 -14.708 1.00 81.25 106 GLN A C 1
ATOM 835 O O . GLN A 1 106 ? 9.938 -13.328 -14.661 1.00 81.25 106 GLN A O 1
ATOM 840 N N . LYS A 1 107 ? 12.065 -12.919 -14.064 1.00 81.44 107 LYS A N 1
ATOM 841 C CA . LYS A 1 107 ? 12.221 -14.132 -13.245 1.00 81.44 107 LYS A CA 1
ATOM 842 C C . LYS A 1 107 ? 11.216 -14.189 -12.103 1.00 81.44 107 LYS A C 1
ATOM 844 O O . LYS A 1 107 ? 10.738 -15.267 -11.766 1.00 81.44 107 LYS A O 1
ATOM 849 N N . ARG A 1 108 ? 10.898 -13.035 -11.517 1.00 74.38 108 ARG A N 1
ATOM 850 C CA . ARG A 1 108 ? 9.956 -12.936 -10.405 1.00 74.38 108 ARG A CA 1
ATOM 851 C C . ARG A 1 108 ? 8.515 -13.185 -10.828 1.00 74.38 108 ARG A C 1
ATOM 853 O O . ARG A 1 108 ? 7.758 -13.758 -10.059 1.00 74.38 108 ARG A O 1
ATOM 860 N N . PHE A 1 109 ? 8.154 -12.778 -12.041 1.00 71.31 109 PHE A N 1
ATOM 861 C CA . PHE A 1 109 ? 6.787 -12.891 -12.540 1.00 71.31 109 PHE A CA 1
ATOM 862 C C . PHE A 1 109 ? 6.496 -14.127 -13.377 1.00 71.31 109 PHE A C 1
ATOM 864 O O . PHE A 1 109 ? 5.338 -14.521 -13.477 1.00 71.31 109 PHE A O 1
ATOM 871 N N . ALA A 1 110 ? 7.533 -14.788 -13.891 1.00 72.00 110 ALA A N 1
ATOM 872 C CA . ALA A 1 110 ? 7.425 -16.065 -14.585 1.00 72.00 110 ALA A CA 1
ATOM 873 C C . ALA A 1 110 ? 6.582 -17.147 -13.862 1.00 72.00 110 ALA A C 1
ATOM 875 O O . ALA A 1 110 ? 5.867 -17.863 -14.562 1.00 72.00 110 ALA A O 1
ATOM 876 N N . PRO A 1 111 ? 6.617 -17.304 -12.518 1.00 69.69 111 PRO A N 1
ATOM 877 C CA . PRO A 1 111 ? 5.819 -18.326 -11.835 1.00 69.69 111 PRO A CA 1
ATOM 878 C C . PRO A 1 111 ? 4.347 -17.948 -11.595 1.00 69.69 111 PRO A C 1
ATOM 880 O O . PRO A 1 111 ? 3.580 -18.811 -11.170 1.00 69.69 111 PRO A O 1
ATOM 883 N N . HIS A 1 112 ? 3.927 -16.700 -11.829 1.00 65.19 112 HIS A N 1
ATOM 884 C CA . HIS A 1 112 ? 2.564 -16.260 -11.519 1.00 65.19 112 HIS A CA 1
ATOM 885 C C . HIS A 1 112 ? 1.624 -16.450 -12.720 1.00 65.19 112 HIS A C 1
ATOM 887 O O . HIS A 1 112 ? 1.932 -16.028 -13.834 1.00 65.19 112 HIS A O 1
ATOM 893 N N . GLN A 1 113 ? 0.469 -17.087 -12.486 1.00 51.88 113 GLN A N 1
ATOM 894 C CA . GLN A 1 113 ? -0.609 -17.229 -13.467 1.00 51.88 113 GLN A CA 1
ATOM 895 C C . GLN A 1 113 ? -1.915 -16.604 -12.940 1.00 51.88 113 GLN A C 1
ATOM 897 O O . GLN A 1 113 ? -2.336 -16.963 -11.838 1.00 51.88 113 GLN A O 1
ATOM 902 N N . PRO A 1 114 ? -2.572 -15.721 -13.722 1.00 53.03 114 PRO A N 1
ATOM 903 C CA . PRO A 1 114 ? -2.111 -15.185 -15.009 1.00 53.03 114 PRO A CA 1
ATOM 904 C C . PRO A 1 114 ? -0.837 -14.326 -14.856 1.00 53.03 114 PRO A C 1
ATOM 906 O O . PRO A 1 114 ? -0.546 -13.862 -13.750 1.00 53.03 114 PRO A O 1
ATOM 909 N N . PRO A 1 115 ? -0.048 -14.141 -15.934 1.00 59.44 115 PRO A N 1
ATOM 910 C CA . PRO A 1 115 ? 1.130 -13.291 -15.880 1.00 59.44 115 PRO A CA 1
ATOM 911 C C . PRO A 1 115 ? 0.716 -11.889 -15.443 1.00 59.44 115 PRO A C 1
ATOM 913 O O . PRO A 1 115 ? -0.132 -11.251 -16.059 1.00 59.44 115 PRO A O 1
ATOM 916 N N . VAL A 1 116 ? 1.349 -11.413 -14.375 1.00 59.91 116 VAL A N 1
ATOM 917 C CA . VAL A 1 116 ? 1.065 -10.118 -13.740 1.00 59.91 116 VAL A CA 1
ATOM 918 C C . VAL A 1 116 ? 1.311 -8.939 -14.704 1.00 59.91 116 VAL A C 1
ATOM 920 O O . VAL A 1 116 ? 0.828 -7.840 -14.478 1.00 59.91 116 VAL A O 1
ATOM 923 N N . PHE A 1 117 ? 1.999 -9.160 -15.828 1.00 63.50 117 PHE A N 1
ATOM 924 C CA . PHE A 1 117 ? 2.159 -8.191 -16.916 1.00 63.50 117 PHE A CA 1
ATOM 925 C C . PHE A 1 117 ? 1.776 -8.800 -18.271 1.00 63.50 117 PHE A C 1
ATOM 927 O O . PHE A 1 117 ? 2.605 -8.872 -19.172 1.00 63.50 117 PHE A O 1
ATOM 934 N N . SER A 1 118 ? 0.543 -9.292 -18.422 1.00 64.75 118 SER A N 1
ATOM 935 C CA . SER A 1 118 ? 0.066 -9.862 -19.696 1.00 64.75 118 SER A CA 1
ATOM 936 C C . SER A 1 118 ? 0.254 -8.925 -20.891 1.00 64.75 118 SER A C 1
ATOM 938 O O . SER A 1 118 ? 0.532 -9.399 -21.990 1.00 64.75 118 SER A O 1
ATOM 940 N N . ASP A 1 119 ? 0.155 -7.617 -20.652 1.00 73.50 119 ASP A N 1
ATOM 941 C CA . ASP A 1 119 ? 0.123 -6.592 -21.697 1.00 73.50 119 ASP A CA 1
ATOM 942 C C . ASP A 1 119 ? 1.414 -5.757 -21.778 1.00 73.50 119 ASP A C 1
ATOM 944 O 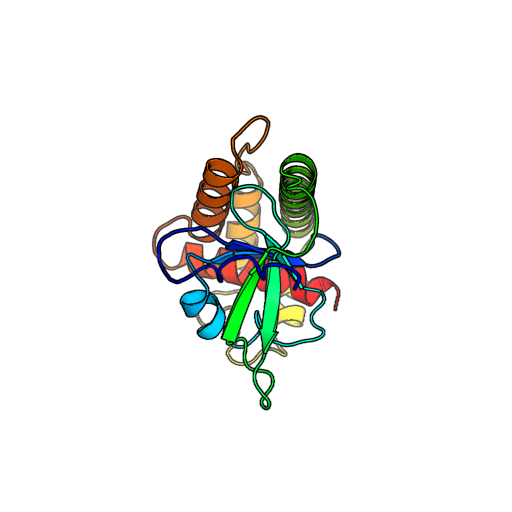O . ASP A 1 119 ? 1.526 -4.894 -22.644 1.00 73.50 119 ASP A O 1
ATOM 948 N N . TYR A 1 120 ? 2.408 -6.021 -20.913 1.00 76.44 120 TYR A N 1
ATOM 949 C CA . TYR A 1 120 ? 3.644 -5.228 -20.839 1.00 76.44 120 TYR A CA 1
ATOM 950 C C . TYR A 1 120 ? 4.891 -6.085 -20.709 1.00 76.44 120 TYR A C 1
ATOM 952 O O . TYR A 1 120 ? 4.941 -7.092 -20.002 1.00 76.44 120 TYR A O 1
ATOM 960 N N . THR A 1 121 ? 5.970 -5.607 -21.309 1.00 82.56 121 THR A N 1
ATOM 961 C CA . THR A 1 121 ? 7.295 -6.163 -21.076 1.00 82.56 121 THR A CA 1
ATOM 962 C C . THR A 1 121 ? 7.826 -5.760 -19.690 1.00 82.56 121 THR A C 1
ATOM 964 O O . THR A 1 121 ? 7.543 -4.667 -19.189 1.00 82.56 121 THR A O 1
ATOM 967 N N . PRO A 1 122 ? 8.699 -6.576 -19.069 1.00 83.00 122 PRO A N 1
ATOM 968 C CA . PRO A 1 122 ? 9.374 -6.209 -17.820 1.00 83.00 122 PRO A CA 1
ATOM 969 C C . PRO A 1 122 ? 10.159 -4.887 -17.889 1.00 83.00 122 PRO A C 1
ATOM 971 O O . PRO A 1 122 ? 10.350 -4.226 -16.869 1.00 83.00 122 PRO A O 1
ATOM 974 N N . ALA A 1 123 ? 10.628 -4.493 -19.078 1.00 87.00 123 ALA A N 1
ATOM 975 C CA . ALA A 1 123 ? 11.343 -3.238 -19.286 1.00 87.00 123 ALA A CA 1
ATOM 976 C C . ALA A 1 123 ? 10.412 -2.016 -19.223 1.00 87.00 123 ALA A C 1
ATOM 978 O O . ALA A 1 123 ? 10.773 -1.021 -18.596 1.00 87.00 123 ALA A O 1
ATOM 979 N N . GLU A 1 124 ? 9.218 -2.101 -19.815 1.00 85.31 124 GLU A N 1
ATOM 980 C CA . GLU A 1 124 ? 8.199 -1.042 -19.748 1.00 85.31 124 GLU A CA 1
ATOM 981 C C . GLU A 1 124 ? 7.718 -0.837 -18.313 1.00 85.31 124 GLU A C 1
ATOM 983 O O . GLU A 1 124 ? 7.639 0.296 -17.840 1.00 85.31 124 GLU A O 1
ATOM 988 N N . VAL A 1 125 ? 7.496 -1.934 -17.584 1.00 82.38 125 VAL A N 1
ATOM 989 C CA . VAL A 1 125 ? 7.176 -1.887 -16.152 1.00 82.38 125 VAL A CA 1
ATOM 990 C C . VAL A 1 125 ? 8.285 -1.194 -15.375 1.00 82.38 125 VAL A C 1
ATOM 992 O O . VAL A 1 125 ? 8.012 -0.259 -14.629 1.00 82.38 125 VAL A O 1
ATOM 995 N N . LEU A 1 126 ? 9.542 -1.603 -15.560 1.00 86.75 126 LEU A N 1
ATOM 996 C CA . LEU A 1 126 ? 10.663 -0.995 -14.848 1.00 86.75 126 LEU A CA 1
ATOM 997 C C . LEU A 1 126 ? 10.803 0.503 -15.139 1.00 86.75 126 LEU A C 1
ATOM 999 O O . LEU A 1 126 ? 11.095 1.282 -14.231 1.00 86.75 126 LEU A O 1
ATOM 1003 N N . ALA A 1 127 ? 10.606 0.912 -16.393 1.00 88.06 127 ALA A N 1
ATOM 1004 C CA . ALA A 1 127 ? 10.637 2.316 -16.778 1.00 88.06 127 ALA A CA 1
ATOM 1005 C C . ALA A 1 127 ? 9.539 3.112 -16.056 1.00 88.06 127 ALA A C 1
ATOM 1007 O O . ALA A 1 127 ? 9.853 4.109 -15.403 1.00 88.06 127 ALA A O 1
ATOM 1008 N N . ALA A 1 128 ? 8.296 2.619 -16.077 1.00 84.94 128 ALA A N 1
ATOM 1009 C CA . ALA A 1 128 ? 7.174 3.238 -15.375 1.00 84.94 128 ALA A CA 1
ATOM 1010 C C . ALA A 1 128 ? 7.414 3.303 -13.858 1.00 84.94 128 ALA A C 1
ATOM 1012 O O . ALA A 1 128 ? 7.219 4.345 -13.236 1.00 84.94 128 ALA A O 1
ATOM 1013 N N . MET A 1 129 ? 7.918 2.225 -13.249 1.00 86.44 129 MET A N 1
ATOM 1014 C CA . MET A 1 129 ? 8.247 2.210 -11.823 1.00 86.44 129 MET A CA 1
ATOM 1015 C C . MET A 1 129 ? 9.272 3.286 -11.460 1.00 86.44 129 MET A C 1
ATOM 1017 O O . MET A 1 129 ? 9.113 3.974 -10.452 1.00 86.44 129 MET A O 1
ATOM 1021 N N . ARG A 1 130 ? 10.321 3.447 -12.276 1.00 90.12 130 ARG A N 1
ATOM 1022 C CA . ARG A 1 130 ? 11.370 4.451 -12.054 1.00 90.12 130 ARG A CA 1
ATOM 1023 C C . ARG A 1 130 ? 10.830 5.866 -12.174 1.00 90.12 130 ARG A C 1
ATOM 1025 O O . ARG A 1 130 ? 11.094 6.659 -11.275 1.00 90.12 130 ARG A O 1
ATOM 1032 N N . GLU A 1 131 ? 10.062 6.144 -13.223 1.00 88.25 131 GLU A N 1
ATOM 1033 C CA . GLU A 1 131 ? 9.392 7.431 -13.431 1.00 88.25 131 GLU A CA 1
ATOM 1034 C C . GLU A 1 131 ? 8.500 7.782 -12.233 1.00 88.25 131 GLU A C 1
ATOM 1036 O O . GLU A 1 131 ? 8.715 8.803 -11.584 1.00 88.25 131 GLU A O 1
ATOM 1041 N N . HIS A 1 132 ? 7.591 6.884 -11.847 1.00 84.75 132 HIS A N 1
ATOM 1042 C CA . HIS A 1 132 ? 6.687 7.110 -10.717 1.00 84.75 132 HIS A CA 1
ATOM 1043 C C . HIS A 1 132 ? 7.415 7.223 -9.373 1.00 84.75 132 HIS A C 1
ATOM 1045 O O . HIS A 1 132 ? 7.033 8.016 -8.518 1.00 84.75 132 HIS A O 1
ATOM 1051 N N . SER A 1 133 ? 8.482 6.452 -9.157 1.00 88.12 133 SER A N 1
ATOM 1052 C CA . SER A 1 133 ? 9.247 6.508 -7.903 1.00 88.12 133 SER A CA 1
ATOM 1053 C C . SER A 1 133 ? 10.132 7.753 -7.758 1.00 88.12 133 SER A C 1
ATOM 1055 O O . SER A 1 133 ? 10.677 7.984 -6.672 1.00 88.12 133 SER A O 1
ATOM 1057 N N . ALA A 1 134 ? 10.315 8.531 -8.832 1.00 88.88 134 ALA A N 1
ATOM 1058 C CA . ALA A 1 134 ? 11.132 9.740 -8.810 1.00 88.88 134 ALA A CA 1
ATOM 1059 C C . ALA A 1 134 ? 10.481 10.854 -7.977 1.00 88.88 134 ALA A C 1
ATOM 1061 O O . ALA A 1 134 ? 11.197 11.567 -7.270 1.00 88.88 134 ALA A O 1
ATOM 1062 N N . ASP A 1 135 ? 9.148 10.939 -8.009 1.00 88.00 135 ASP A N 1
ATOM 1063 C CA . ASP A 1 135 ? 8.348 11.913 -7.261 1.00 88.00 135 ASP A CA 1
ATOM 1064 C C . ASP A 1 135 ? 7.180 11.222 -6.524 1.00 88.00 135 ASP A C 1
ATOM 1066 O O . ASP A 1 135 ? 6.029 11.265 -6.964 1.00 88.00 135 ASP A O 1
ATOM 1070 N N . PRO A 1 136 ? 7.461 10.494 -5.424 1.00 88.88 136 PRO A N 1
ATOM 1071 C CA . PRO A 1 136 ? 6.423 9.810 -4.665 1.00 88.88 136 PRO A CA 1
ATOM 1072 C C . PRO A 1 136 ? 5.511 10.816 -3.942 1.00 88.88 136 PRO A C 1
ATOM 1074 O O . PRO A 1 136 ? 5.973 11.884 -3.532 1.00 88.88 136 PRO A O 1
ATOM 1077 N N . PRO A 1 137 ? 4.241 10.462 -3.675 1.00 91.31 137 PRO A N 1
ATOM 1078 C CA . PRO A 1 137 ? 3.311 11.350 -2.989 1.00 91.31 137 PRO A CA 1
ATOM 1079 C C . PRO A 1 137 ? 3.830 11.760 -1.604 1.00 91.31 137 PRO A C 1
ATOM 1081 O O . PRO A 1 137 ? 4.216 10.919 -0.785 1.00 91.31 137 PRO A O 1
ATOM 1084 N N . ASP A 1 138 ? 3.780 13.061 -1.299 1.00 93.06 138 ASP A N 1
ATOM 1085 C CA . ASP A 1 138 ? 4.107 13.554 0.038 1.00 93.06 138 ASP A CA 1
ATOM 1086 C C . ASP A 1 138 ? 2.921 13.383 0.988 1.00 93.06 138 ASP A C 1
ATOM 1088 O O . ASP A 1 138 ? 1.953 14.142 0.962 1.00 93.06 138 ASP A O 1
ATOM 1092 N N . ILE A 1 139 ? 3.022 12.395 1.871 1.00 95.19 139 ILE A N 1
ATOM 1093 C CA . ILE A 1 139 ? 2.011 12.088 2.889 1.00 95.19 139 ILE A CA 1
ATOM 1094 C C . ILE A 1 139 ? 2.347 12.666 4.277 1.00 95.19 139 ILE A C 1
ATOM 1096 O O . ILE A 1 139 ? 1.672 12.377 5.269 1.00 95.19 139 ILE A O 1
ATOM 1100 N N . ARG A 1 140 ? 3.420 13.460 4.409 1.00 92.44 140 ARG A N 1
ATOM 1101 C CA . ARG A 1 140 ? 3.853 14.008 5.706 1.00 92.44 140 ARG A CA 1
ATOM 1102 C C . ARG A 1 140 ? 2.854 15.038 6.224 1.00 92.44 140 ARG A C 1
ATOM 1104 O O . ARG A 1 140 ? 2.405 15.915 5.499 1.00 92.44 140 ARG A O 1
ATOM 1111 N N . GLY A 1 141 ? 2.510 14.923 7.506 1.00 90.31 141 GLY A N 1
ATOM 1112 C CA . GLY A 1 141 ? 1.588 15.845 8.179 1.00 90.31 141 GLY A CA 1
ATOM 1113 C C . GLY A 1 141 ? 0.126 15.755 7.724 1.00 90.31 141 GLY A C 1
ATOM 1114 O O . GLY A 1 141 ? -0.717 16.402 8.334 1.00 90.31 141 GLY A O 1
ATOM 1115 N N . LYS A 1 142 ? -0.196 14.941 6.710 1.00 94.06 142 LYS A N 1
ATOM 1116 C CA . LYS A 1 142 ? -1.556 14.815 6.178 1.00 94.06 142 LYS A CA 1
ATOM 1117 C C . LYS A 1 142 ? -2.439 13.893 7.034 1.00 94.06 142 LYS A C 1
ATOM 1119 O O . LYS A 1 142 ? -1.917 12.938 7.632 1.00 94.06 142 LYS A O 1
ATOM 1124 N N . PRO A 1 143 ? -3.760 14.140 7.100 1.00 94.44 143 PRO A N 1
ATOM 1125 C CA . PRO A 1 143 ? -4.745 13.164 7.568 1.00 94.44 143 PRO A CA 1
ATOM 1126 C C . PRO A 1 143 ? -4.581 11.810 6.871 1.00 94.44 143 PRO A C 1
ATOM 1128 O O . PRO A 1 143 ? -4.126 11.743 5.731 1.00 94.44 143 PRO A O 1
ATOM 1131 N N . LEU A 1 144 ? -4.926 10.716 7.553 1.00 94.31 144 LEU A N 1
ATOM 1132 C CA . LEU A 1 144 ? -4.776 9.379 6.973 1.00 94.31 144 LEU A CA 1
ATOM 1133 C C . LEU A 1 144 ? -5.703 9.140 5.779 1.00 94.31 144 LEU A C 1
ATOM 1135 O O . LEU A 1 144 ? -5.264 8.486 4.842 1.00 94.31 144 LEU A O 1
ATOM 1139 N N . ALA A 1 145 ? -6.915 9.702 5.785 1.00 92.75 145 ALA A N 1
ATOM 1140 C CA . ALA A 1 145 ? -7.807 9.676 4.625 1.00 92.75 145 ALA A CA 1
ATOM 1141 C C . ALA A 1 145 ? -7.091 10.216 3.373 1.00 92.75 145 ALA A C 1
ATOM 1143 O O . ALA A 1 145 ? -6.913 9.479 2.408 1.00 92.75 145 ALA A O 1
ATOM 1144 N N . ASP A 1 146 ? -6.523 11.423 3.460 1.00 94.69 146 ASP A N 1
ATOM 1145 C CA . ASP A 1 146 ? -5.728 12.021 2.382 1.00 94.69 146 ASP A CA 1
ATOM 1146 C C . ASP A 1 146 ? -4.502 11.171 2.013 1.00 94.69 146 ASP A C 1
ATOM 1148 O O . ASP A 1 146 ? -4.137 11.074 0.844 1.00 94.69 146 ASP A O 1
ATOM 1152 N N . CYS A 1 147 ? -3.832 10.552 2.996 1.00 95.75 147 CYS A N 1
ATOM 1153 C CA . CYS A 1 147 ? -2.721 9.640 2.712 1.00 95.75 147 CYS A CA 1
ATOM 1154 C C . CYS A 1 147 ? -3.198 8.448 1.875 1.00 95.75 147 CYS A C 1
ATOM 1156 O O . CYS A 1 147 ? -2.521 8.065 0.925 1.00 95.75 147 CYS A O 1
ATOM 1158 N N . PHE A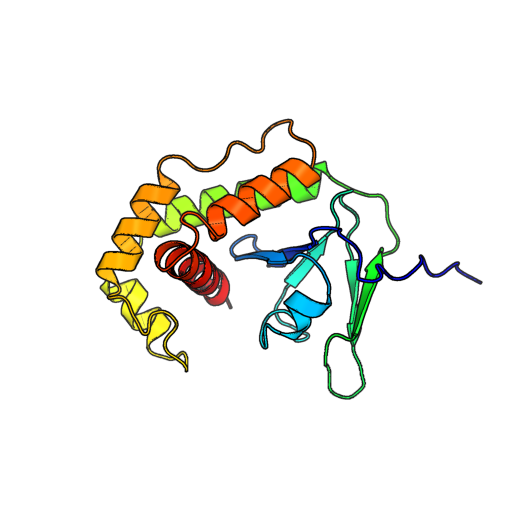 1 148 ? -4.335 7.852 2.232 1.00 94.44 148 PHE A N 1
ATOM 1159 C CA . PHE A 1 148 ? -4.888 6.694 1.538 1.00 94.44 148 PHE A CA 1
ATOM 1160 C C . PHE A 1 148 ? -5.323 7.073 0.125 1.00 94.44 148 PHE A C 1
ATOM 1162 O O . PHE A 1 148 ? -4.978 6.351 -0.805 1.00 94.44 148 PHE A O 1
ATOM 1169 N N . ASP A 1 149 ? -5.970 8.225 -0.055 1.00 91.69 149 ASP A N 1
ATOM 1170 C CA . ASP A 1 149 ? -6.354 8.729 -1.375 1.00 91.69 149 ASP A CA 1
ATOM 1171 C C . ASP A 1 149 ? -5.134 8.994 -2.261 1.00 91.69 149 ASP A C 1
ATOM 1173 O O . ASP A 1 149 ? -5.106 8.566 -3.413 1.00 91.69 149 ASP A O 1
ATOM 1177 N N . LEU A 1 150 ? -4.082 9.621 -1.724 1.00 92.25 150 LEU A N 1
ATOM 1178 C CA . LEU A 1 150 ? -2.841 9.869 -2.463 1.00 92.25 150 LEU A CA 1
ATOM 1179 C C . LEU A 1 150 ? -2.128 8.573 -2.856 1.00 92.25 150 LEU A C 1
ATOM 1181 O O . LEU A 1 150 ? -1.657 8.457 -3.984 1.00 92.25 150 LEU A O 1
ATOM 1185 N N . ILE A 1 151 ? -2.047 7.592 -1.953 1.00 91.62 151 ILE A N 1
ATOM 1186 C CA . ILE A 1 151 ? -1.429 6.289 -2.246 1.00 91.62 151 ILE A CA 1
ATOM 1187 C C . ILE A 1 151 ? -2.280 5.507 -3.249 1.00 91.62 151 ILE A C 1
ATOM 1189 O O . ILE A 1 151 ? -1.741 4.918 -4.183 1.00 91.62 151 ILE A O 1
ATOM 1193 N N . ARG A 1 152 ? -3.608 5.528 -3.103 1.00 88.06 152 ARG A N 1
ATOM 1194 C CA . ARG A 1 152 ? -4.536 4.898 -4.045 1.00 88.06 152 ARG A CA 1
ATOM 1195 C C . ARG A 1 152 ? -4.412 5.521 -5.429 1.00 88.06 152 ARG A C 1
ATOM 1197 O O . ARG A 1 152 ? -4.316 4.786 -6.404 1.00 88.06 152 ARG A O 1
ATOM 1204 N N . ALA A 1 153 ? -4.379 6.849 -5.512 1.00 86.94 153 ALA A N 1
ATOM 1205 C CA . ALA A 1 153 ? -4.168 7.577 -6.756 1.00 86.94 153 ALA A CA 1
ATOM 1206 C C . ALA A 1 153 ? -2.785 7.286 -7.347 1.00 86.94 153 ALA A C 1
ATOM 1208 O O . ALA A 1 153 ? -2.684 7.080 -8.545 1.00 86.94 153 ALA A O 1
ATOM 1209 N N . PHE A 1 154 ? -1.738 7.189 -6.525 1.00 86.31 154 PHE A N 1
ATOM 1210 C CA . PHE A 1 154 ? -0.393 6.822 -6.969 1.00 86.31 154 PHE A CA 1
ATOM 1211 C C . PHE A 1 154 ? -0.341 5.410 -7.570 1.00 86.31 154 PHE A C 1
ATOM 1213 O O . PHE A 1 154 ? 0.241 5.216 -8.632 1.00 86.31 154 PHE A O 1
ATOM 1220 N N . LEU A 1 155 ? -0.997 4.435 -6.933 1.00 80.06 155 LEU A N 1
ATOM 1221 C CA . LEU A 1 155 ? -1.098 3.057 -7.427 1.00 80.06 155 LEU A CA 1
ATOM 1222 C C . LEU A 1 155 ? -2.016 2.913 -8.649 1.00 80.06 155 LEU A C 1
ATOM 1224 O O . LEU A 1 155 ? -1.927 1.914 -9.352 1.00 80.06 155 LEU A O 1
ATOM 1228 N N . ARG A 1 156 ? -2.912 3.879 -8.883 1.00 77.38 156 ARG A N 1
ATOM 1229 C CA . ARG A 1 156 ? -3.884 3.891 -9.990 1.00 77.38 156 ARG A CA 1
ATOM 1230 C C . ARG A 1 156 ? -3.640 5.018 -10.991 1.00 77.38 156 ARG A C 1
ATOM 1232 O O . ARG A 1 156 ? -4.540 5.336 -11.771 1.00 77.38 156 ARG A O 1
ATOM 1239 N N . ALA A 1 157 ? -2.474 5.655 -10.934 1.00 62.69 157 ALA A N 1
ATOM 1240 C CA . ALA A 1 157 ? -2.186 6.820 -11.751 1.00 62.69 157 ALA A CA 1
ATOM 1241 C C . ALA A 1 157 ? -2.369 6.463 -13.238 1.00 62.69 157 ALA A C 1
ATOM 1243 O O . ALA A 1 157 ? -1.987 5.376 -13.670 1.00 62.69 157 ALA A O 1
ATOM 1244 N N . ASP A 1 158 ? -2.999 7.381 -13.976 1.00 50.66 158 ASP A N 1
ATOM 1245 C CA . ASP A 1 158 ? -3.362 7.317 -15.401 1.00 50.66 158 ASP A CA 1
ATOM 1246 C C . ASP A 1 158 ? -4.573 6.464 -15.828 1.00 50.66 158 ASP A C 1
ATOM 1248 O O . ASP A 1 158 ? -4.690 6.170 -17.012 1.00 50.66 158 ASP A O 1
ATOM 1252 N N . GLY A 1 159 ? -5.527 6.127 -14.943 1.00 47.50 159 GLY A N 1
ATOM 1253 C CA . GLY A 1 159 ? -6.907 5.754 -15.346 1.00 47.50 159 GLY A CA 1
ATOM 1254 C C . GLY A 1 159 ? -7.048 4.642 -16.409 1.00 47.50 159 GLY A C 1
ATOM 1255 O O . GLY A 1 159 ? -8.088 4.538 -17.057 1.00 47.50 159 GLY A O 1
ATOM 1256 N N . GLY A 1 160 ? -6.000 3.839 -16.590 1.00 55.38 160 GLY A N 1
ATOM 1257 C CA . GLY A 1 160 ? -5.769 2.929 -17.706 1.00 55.38 160 GLY A CA 1
ATOM 1258 C C . GLY A 1 160 ? -4.520 2.075 -17.466 1.00 55.38 160 GLY A C 1
ATOM 1259 O O . GLY A 1 160 ? -4.076 1.915 -16.328 1.00 55.38 160 GLY A O 1
ATOM 1260 N N . ASP A 1 161 ? -3.955 1.550 -18.550 1.00 59.12 161 ASP A N 1
ATOM 1261 C CA . ASP A 1 161 ? -2.832 0.607 -18.653 1.00 59.12 161 ASP A CA 1
ATOM 1262 C C . ASP A 1 161 ? -1.688 0.764 -17.621 1.00 59.12 161 ASP A C 1
ATOM 1264 O O . ASP A 1 161 ? -1.268 -0.205 -16.980 1.00 59.12 161 ASP A O 1
ATOM 1268 N N . ARG A 1 162 ? -1.241 1.997 -17.353 1.00 59.38 162 ARG A N 1
ATOM 1269 C CA . ARG A 1 162 ? -0.149 2.295 -16.403 1.00 59.38 162 ARG A CA 1
ATOM 1270 C C . ARG A 1 162 ? -0.511 2.077 -14.933 1.00 59.38 162 ARG A C 1
ATOM 1272 O O . ARG A 1 162 ? 0.337 1.630 -14.160 1.00 59.38 162 ARG A O 1
ATOM 1279 N N . GLY A 1 163 ? -1.759 2.331 -14.543 1.00 58.25 163 GLY A N 1
ATOM 1280 C CA . GLY A 1 163 ? -2.233 2.060 -13.184 1.00 58.25 163 GLY A CA 1
ATOM 1281 C C . GLY A 1 163 ? -2.189 0.563 -12.877 1.00 5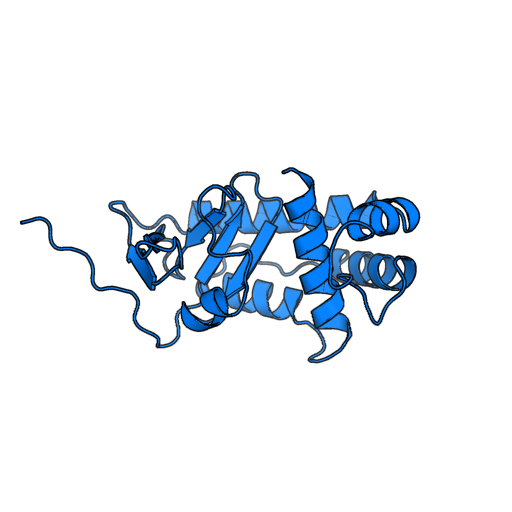8.25 163 GLY A C 1
ATOM 1282 O O . GLY A 1 163 ? -1.725 0.153 -11.813 1.00 58.25 163 GLY A O 1
ATOM 1283 N N . SER A 1 164 ? -2.559 -0.269 -13.855 1.00 65.38 164 SER A N 1
ATOM 1284 C CA . SER A 1 164 ? -2.411 -1.724 -13.757 1.00 65.38 164 SER A CA 1
ATOM 1285 C C . SER A 1 164 ? -0.944 -2.120 -13.583 1.00 65.38 164 SER A C 1
ATOM 1287 O O . SER A 1 164 ? -0.639 -2.925 -12.709 1.00 65.38 164 SER A O 1
ATOM 1289 N N . MET A 1 165 ? -0.012 -1.504 -14.325 1.00 71.19 165 MET A N 1
ATOM 1290 C CA . MET A 1 165 ? 1.427 -1.783 -14.194 1.00 71.19 165 MET A CA 1
ATOM 1291 C C . MET A 1 165 ? 1.965 -1.498 -12.787 1.00 71.19 165 MET A C 1
ATOM 1293 O O . MET A 1 165 ? 2.704 -2.316 -12.242 1.00 71.19 165 MET A O 1
ATOM 1297 N N . LEU A 1 166 ? 1.601 -0.362 -12.186 1.00 71.38 166 LEU A N 1
ATOM 1298 C CA . LEU A 1 166 ? 2.086 0.041 -10.859 1.00 71.38 166 LEU A CA 1
ATOM 1299 C C . LEU A 1 166 ? 1.479 -0.804 -9.742 1.00 71.38 166 LEU A C 1
ATOM 1301 O O . LEU A 1 166 ? 2.187 -1.226 -8.827 1.00 71.38 166 LEU A O 1
ATOM 1305 N N . HIS A 1 167 ? 0.184 -1.100 -9.842 1.00 71.56 167 HIS A N 1
ATOM 1306 C CA . HIS A 1 167 ? -0.491 -2.038 -8.954 1.00 71.56 167 HIS A CA 1
ATOM 1307 C C . HIS A 1 167 ? 0.192 -3.416 -8.997 1.00 71.56 167 HIS A C 1
ATOM 1309 O O . HIS A 1 167 ? 0.538 -3.991 -7.966 1.00 71.56 167 HIS A O 1
ATOM 1315 N N . ASN A 1 168 ? 0.476 -3.909 -10.197 1.00 69.94 168 ASN A N 1
ATOM 1316 C CA . ASN A 1 168 ? 1.132 -5.190 -10.436 1.00 69.94 168 ASN A CA 1
ATOM 1317 C C . ASN A 1 168 ? 2.599 -5.195 -9.967 1.00 69.94 168 ASN A C 1
ATOM 1319 O O . ASN A 1 168 ? 3.072 -6.173 -9.386 1.00 69.94 168 ASN A O 1
ATOM 1323 N N . ALA A 1 169 ? 3.308 -4.077 -10.117 1.00 71.50 169 ALA A N 1
ATOM 1324 C CA . ALA A 1 169 ? 4.636 -3.873 -9.550 1.00 71.50 169 ALA A CA 1
ATOM 1325 C C . ALA A 1 169 ? 4.636 -3.874 -8.010 1.00 71.50 169 ALA A C 1
ATOM 1327 O O . ALA A 1 169 ? 5.563 -4.408 -7.397 1.00 71.50 169 ALA A O 1
ATOM 1328 N N . ALA A 1 170 ? 3.602 -3.319 -7.371 1.00 73.50 170 ALA A N 1
ATOM 1329 C CA . ALA A 1 170 ? 3.439 -3.391 -5.920 1.00 73.50 170 ALA A CA 1
ATOM 1330 C C . ALA A 1 170 ? 3.211 -4.838 -5.449 1.00 73.50 170 ALA A C 1
ATOM 1332 O O . ALA A 1 170 ? 3.800 -5.247 -4.448 1.00 73.50 170 ALA A O 1
ATOM 1333 N N . HIS A 1 171 ? 2.457 -5.647 -6.203 1.00 72.69 171 HIS A N 1
ATOM 1334 C CA . HIS A 1 171 ? 2.365 -7.095 -5.957 1.00 72.69 171 HIS A CA 1
ATOM 1335 C C . HIS A 1 171 ? 3.709 -7.807 -6.133 1.00 72.69 171 HIS A C 1
ATOM 1337 O O . HIS A 1 171 ? 4.051 -8.635 -5.289 1.00 72.69 171 HIS A O 1
ATOM 1343 N N . ALA A 1 172 ? 4.519 -7.435 -7.142 1.00 67.31 172 ALA A N 1
ATOM 1344 C CA . ALA A 1 172 ? 5.911 -7.903 -7.235 1.00 67.31 172 ALA A CA 1
ATOM 1345 C C . ALA A 1 172 ? 6.623 -7.689 -5.915 1.00 67.31 172 ALA A C 1
ATOM 1347 O O . ALA A 1 172 ? 7.223 -8.616 -5.388 1.00 67.31 172 ALA A O 1
ATOM 1348 N N . LEU A 1 173 ? 6.569 -6.450 -5.422 1.00 71.38 173 LEU A N 1
ATOM 1349 C CA . LEU A 1 173 ? 7.328 -5.987 -4.277 1.00 71.38 173 LEU A CA 1
ATOM 1350 C C . LEU A 1 173 ? 6.979 -6.774 -3.010 1.00 71.38 173 LEU A C 1
ATOM 1352 O O . LEU A 1 173 ? 7.889 -7.139 -2.274 1.00 71.38 173 LEU A O 1
ATOM 1356 N N . GLY A 1 174 ? 5.704 -7.100 -2.796 1.00 66.06 174 GLY A N 1
ATOM 1357 C CA . GLY A 1 174 ? 5.258 -7.917 -1.662 1.00 66.06 174 GLY A CA 1
ATOM 1358 C C . GLY A 1 174 ? 5.686 -9.380 -1.753 1.00 66.06 174 GLY A C 1
ATOM 1359 O O . GLY A 1 174 ? 6.269 -9.932 -0.818 1.00 66.06 174 GLY A O 1
ATOM 1360 N N . TRP A 1 175 ? 5.481 -10.001 -2.918 1.00 59.12 175 TRP A N 1
ATOM 1361 C CA . TRP A 1 175 ? 5.846 -11.406 -3.154 1.00 59.12 175 TRP A CA 1
ATOM 1362 C C . TRP A 1 175 ? 7.369 -11.610 -3.253 1.00 59.12 175 TRP A C 1
ATOM 1364 O O . TRP A 1 175 ? 7.876 -12.707 -3.043 1.00 59.12 175 TRP A O 1
ATOM 1374 N N . THR A 1 176 ? 8.122 -10.544 -3.561 1.00 48.72 176 THR A N 1
ATOM 1375 C CA . THR A 1 176 ? 9.241 -9.994 -2.764 1.00 48.72 176 THR A CA 1
ATOM 1376 C C . THR A 1 176 ? 9.919 -10.875 -1.710 1.00 48.72 176 THR A C 1
ATOM 1378 O O . THR A 1 176 ? 11.050 -11.361 -1.861 1.00 48.72 176 THR A O 1
ATOM 1381 N N . HIS A 1 177 ? 9.209 -10.965 -0.593 1.00 45.06 177 HIS A N 1
ATOM 1382 C CA . HIS A 1 177 ? 9.761 -11.213 0.734 1.00 45.06 177 HIS A CA 1
ATOM 1383 C C . HIS A 1 177 ? 9.016 -12.334 1.477 1.00 45.06 177 HIS A C 1
ATOM 1385 O O . HIS A 1 177 ? 9.252 -12.537 2.666 1.00 45.06 177 HIS A O 1
ATOM 1391 N N . SER A 1 178 ? 8.129 -13.045 0.767 1.00 42.59 178 SER A N 1
ATOM 1392 C CA . SER A 1 178 ? 7.400 -14.237 1.227 1.00 42.59 178 SER A CA 1
ATOM 1393 C C . SER A 1 178 ? 8.212 -15.514 1.042 1.00 42.59 178 SER A C 1
ATOM 1395 O O . SER A 1 178 ? 8.897 -15.624 -0.003 1.00 42.59 178 SER A O 1
#

Secondary structure (DSSP, 8-state):
---PPPP--SSS--EEEEETTSS-EEEESSHHHHHHSTTTS-TTS-EEEE-TT--EEEEEE-TT--EEEEEEPSS---HHHHHHHHHHHHHHHHHHHHH--HHHHHHHHTT-SS-TTTTS-HHHHHHHHHHHHHS----TT--HHHHHHHHHHHHTTTSSHHHHHHHHHHHHHHHTT-

Organism: NCBI:txid2792083

pLDDT: mean 80.08, std 15.05, range [36.88, 96.69]

Radius of gyration: 16.42 Å; chains: 1; bounding box: 38×38×49 Å

Sequence (178 aa):
MPSIAPALSNNDNNIAIIQVDDWFVHIAADVAEIKEQHNIGHPGCGLQFFDVEGYQLAPAYDAAWQLQALYRAPGPANAGTVRRRLQAWLRNYRTFAQETTADRLQKRFAPHQPPVFSDYTPAEVLAAMREHSADPPDIRGKPLADCFDLIRAFLRADGGDRGSMLHNAAHALGWTHS

Foldseek 3Di:
DPPFADFPPDPFWWKWKAAQQLLFIDTDRFVVRCLVVPPSQAPPLRIWIATLQQFTWDFDADPVSRTDTTTRDPDDRDQVVVLVSLVVNLVLLLVCLVPDDLVNQCVLQVVDPPRLCPPDRSVVLSVLSNVLSVDQDDCPPHRSSVVSVSVNCSCQPPVDDSSSSSVSSSVSRSSVPD